Protein AF-A0A101JIZ2-F1 (afdb_monomer)

Solvent-accessible surface area (backbone atoms only — not comparable to full-atom values): 7184 Å² total; per-residue (Å²): 136,87,80,80,84,72,77,91,67,74,69,50,73,47,51,66,43,82,72,38,85,47,42,90,62,42,49,75,52,67,46,39,36,39,40,74,87,75,48,25,34,42,36,41,36,38,43,37,50,66,82,83,85,64,66,45,54,19,75,54,54,45,78,49,43,20,27,79,86,70,48,72,48,54,73,73,41,73,62,82,66,84,33,58,57,64,86,83,50,87,28,31,20,14,36,41,51,36,33,29,52,42,60,100,61,62,64,31,38,40,38,40,33,46,89,91,32,52,30,36,26,40,41,49,88,126

Nearest PDB structures (foldseek):
  3l81-assembly1_A  TM=4.074E-01  e=1.526E+00  Homo sapiens
  6g47-assembly1_B  TM=2.543E-01  e=1.373E+00  human adenovirus 52
  6g47-assembly1_C  TM=2.507E-01  e=1.886E+00  human adenovirus 52
  4xl8-assembly1_C  TM=2.765E-01  e=2.591E+00  human adenovirus 52

pLDDT: mean 76.15, std 15.3, range [35.16, 94.12]

Sequence (126 aa):
MIFYLNTGKYHMSLSIKPDTLALTGSSVSAEIIRDATDGSFAVTIFVVHKTDGSRVLGKDIKARLQDINGNELKLLDYPEGVLPETGGSLGMSAHGIFRFKGEKVLPSLLFITYQGQQARFAIDQE

Organism: Chlorobium limicola (NCBI:txid1092)

Structure (mmCIF, N/CA/C/O backbone):
data_AF-A0A101JIZ2-F1
#
_entry.id   AF-A0A101JIZ2-F1
#
loop_
_atom_site.group_PDB
_atom_site.id
_atom_site.type_symbol
_atom_site.label_atom_id
_atom_site.label_alt_id
_atom_site.label_comp_id
_atom_site.label_asym_id
_atom_site.label_entity_id
_atom_site.label_seq_id
_atom_site.pdbx_PDB_ins_code
_atom_site.Cartn_x
_atom_site.Cartn_y
_atom_site.Cartn_z
_atom_site.occupancy
_atom_site.B_iso_or_equiv
_atom_site.auth_seq_id
_atom_site.auth_comp_id
_atom_site.auth_asym_id
_atom_site.auth_atom_id
_atom_site.pdbx_PDB_model_num
ATOM 1 N N . MET A 1 1 ? -12.178 26.764 -18.158 1.00 37.50 1 MET A N 1
ATOM 2 C CA . MET A 1 1 ? -11.712 25.435 -18.604 1.00 37.50 1 MET A CA 1
ATOM 3 C C . MET A 1 1 ? -10.198 25.460 -18.516 1.00 37.50 1 MET A C 1
ATOM 5 O O . MET A 1 1 ? -9.576 26.171 -19.292 1.00 37.50 1 MET A O 1
ATOM 9 N N . ILE A 1 2 ? -9.624 24.866 -17.470 1.00 39.88 2 ILE A N 1
ATOM 10 C CA . ILE A 1 2 ? -8.180 24.950 -17.212 1.00 39.88 2 ILE A CA 1
ATOM 11 C C . ILE A 1 2 ? -7.523 23.760 -17.910 1.00 39.88 2 ILE A C 1
ATOM 13 O O . ILE A 1 2 ? -7.835 22.613 -17.603 1.00 39.88 2 ILE A O 1
ATOM 17 N N . PHE A 1 3 ? -6.657 24.052 -18.877 1.00 41.28 3 PHE A N 1
ATOM 18 C CA . PHE A 1 3 ? -5.798 23.079 -19.540 1.00 41.28 3 PHE A CA 1
ATOM 19 C C . PHE A 1 3 ? -4.551 22.888 -18.678 1.00 41.28 3 PHE A C 1
ATOM 21 O O . PHE A 1 3 ? -3.775 23.828 -18.508 1.00 41.28 3 PHE A O 1
ATOM 28 N N . TYR A 1 4 ? -4.340 21.689 -18.139 1.00 38.91 4 TYR A N 1
ATOM 29 C CA . TYR A 1 4 ? -3.043 21.338 -17.570 1.00 38.91 4 TYR A CA 1
ATOM 30 C C . TYR A 1 4 ? -2.140 20.841 -18.702 1.00 38.91 4 TYR A C 1
ATOM 32 O O . TYR A 1 4 ? -2.291 19.727 -19.200 1.00 38.91 4 TYR A O 1
ATOM 40 N N . LEU A 1 5 ? -1.214 21.707 -19.120 1.00 41.44 5 LEU A N 1
ATOM 41 C CA . LEU A 1 5 ? -0.007 21.336 -19.857 1.00 41.44 5 LEU A CA 1
ATOM 42 C C . LEU A 1 5 ? 0.800 20.379 -18.975 1.00 41.44 5 LEU A C 1
ATOM 44 O O . LEU A 1 5 ? 1.526 20.826 -18.091 1.00 41.44 5 LEU A O 1
ATOM 48 N N . ASN A 1 6 ? 0.656 19.070 -19.180 1.00 35.16 6 ASN A N 1
ATOM 49 C CA . ASN A 1 6 ? 1.507 18.099 -18.508 1.00 35.16 6 ASN A CA 1
ATOM 50 C C . ASN A 1 6 ? 2.702 17.803 -19.418 1.00 35.16 6 ASN A C 1
ATOM 52 O O . ASN A 1 6 ? 2.608 17.061 -20.396 1.00 35.16 6 ASN A O 1
ATOM 56 N N . THR A 1 7 ? 3.821 18.463 -19.131 1.00 42.16 7 THR A N 1
ATOM 57 C CA . THR A 1 7 ? 5.134 18.135 -19.689 1.00 42.16 7 THR A CA 1
ATOM 58 C C . THR A 1 7 ? 5.401 16.648 -19.467 1.00 42.16 7 THR A C 1
ATOM 60 O O . THR A 1 7 ? 5.308 16.178 -18.335 1.00 42.16 7 THR A O 1
ATOM 63 N N . GLY A 1 8 ? 5.689 15.920 -20.547 1.00 42.00 8 GLY A N 1
ATOM 64 C CA . GLY A 1 8 ? 5.705 14.460 -20.603 1.00 42.00 8 GLY A CA 1
ATOM 65 C C . GLY A 1 8 ? 6.399 13.770 -19.428 1.00 42.00 8 GLY A C 1
ATOM 66 O O . GLY A 1 8 ? 7.620 13.660 -19.381 1.00 42.00 8 GLY A O 1
ATOM 67 N N . LYS A 1 9 ? 5.585 13.229 -18.525 1.00 48.72 9 LYS A N 1
ATOM 68 C CA . LYS A 1 9 ? 5.913 12.101 -17.659 1.00 48.72 9 LYS A CA 1
ATOM 69 C C . LYS A 1 9 ? 4.774 11.113 -17.844 1.00 48.72 9 LYS A C 1
ATOM 71 O O . LYS A 1 9 ? 3.630 11.413 -17.513 1.00 48.72 9 LYS A O 1
ATOM 76 N N . TYR A 1 10 ? 5.061 9.979 -18.471 1.00 46.94 10 TYR A N 1
ATOM 77 C CA . TYR A 1 10 ? 4.083 8.909 -18.625 1.00 46.94 10 TYR A CA 1
ATOM 78 C C . TYR A 1 10 ? 3.812 8.325 -17.235 1.00 46.94 10 TYR A C 1
ATOM 80 O O . TYR A 1 10 ? 4.558 7.478 -16.755 1.00 46.94 10 TYR A O 1
ATOM 88 N N . HIS A 1 11 ? 2.788 8.834 -16.554 1.00 58.25 11 HIS A N 1
ATOM 89 C CA . HIS A 1 11 ? 2.293 8.251 -15.317 1.00 58.25 11 HIS A CA 1
ATOM 90 C C . HIS A 1 11 ? 1.428 7.053 -15.695 1.00 58.25 11 HIS A C 1
ATOM 92 O O . HIS A 1 11 ? 0.322 7.215 -16.206 1.00 58.25 11 HIS A O 1
ATOM 98 N N . MET A 1 12 ? 1.957 5.850 -15.494 1.00 64.88 12 MET A N 1
ATOM 99 C CA . MET A 1 12 ? 1.165 4.633 -15.624 1.00 64.88 12 MET A CA 1
ATOM 100 C C . MET A 1 12 ? 0.384 4.460 -14.321 1.00 64.88 12 MET A C 1
ATOM 102 O O . MET A 1 12 ? 0.985 4.211 -13.271 1.00 64.88 12 MET A O 1
ATOM 106 N N . SER A 1 13 ? -0.931 4.669 -14.389 1.00 68.94 13 SER A N 1
ATOM 107 C CA . SER A 1 13 ? -1.845 4.368 -13.287 1.00 68.94 13 SER A CA 1
ATOM 108 C C . SER A 1 13 ? -2.227 2.896 -13.367 1.00 68.94 13 SER A C 1
ATOM 110 O O . SER A 1 13 ? -2.582 2.409 -14.439 1.00 68.94 13 SER A O 1
ATOM 112 N N . LEU A 1 14 ? -2.092 2.185 -12.252 1.00 72.50 14 LEU A N 1
ATOM 113 C CA . LEU A 1 14 ?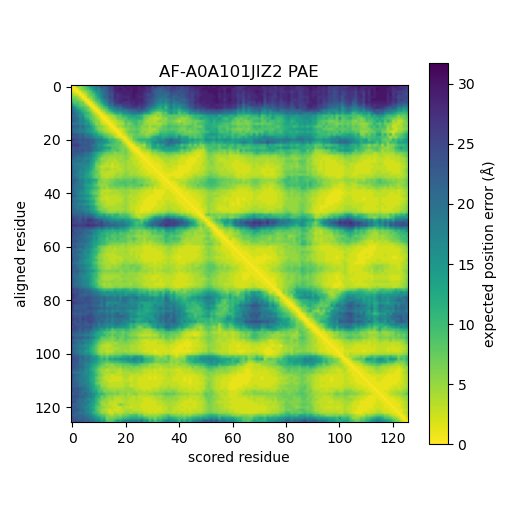 -2.480 0.786 -12.135 1.00 72.50 14 LEU A CA 1
ATOM 114 C C . LEU A 1 14 ? -3.870 0.717 -11.505 1.00 72.50 14 LEU A C 1
ATOM 116 O O . LEU A 1 14 ? -4.093 1.229 -10.404 1.00 72.50 14 LEU A O 1
ATOM 120 N N . SER A 1 15 ? -4.793 0.057 -12.200 1.00 77.06 15 SER A N 1
ATOM 121 C CA . SER A 1 15 ? -6.135 -0.188 -11.684 1.00 77.06 15 SER A CA 1
ATOM 122 C C . SER A 1 15 ? -6.061 -1.185 -10.536 1.00 77.06 15 SER A C 1
ATOM 124 O O . SER A 1 15 ? -5.461 -2.252 -10.659 1.00 77.06 15 SER A O 1
ATOM 126 N N . ILE A 1 16 ? -6.699 -0.863 -9.415 1.00 81.75 16 ILE A N 1
ATOM 127 C CA . ILE A 1 16 ? -6.808 -1.790 -8.293 1.00 81.75 16 ILE A CA 1
ATOM 128 C C . ILE A 1 16 ? -8.260 -2.144 -8.021 1.00 81.75 16 ILE A C 1
ATOM 130 O O . ILE A 1 16 ? -9.153 -1.295 -8.076 1.00 81.75 16 ILE A O 1
ATOM 134 N N . LYS A 1 17 ? -8.493 -3.412 -7.691 1.00 76.12 17 LYS A N 1
ATOM 135 C CA . LYS A 1 17 ? -9.815 -3.919 -7.337 1.00 76.12 17 LYS A CA 1
ATOM 136 C C . LYS A 1 17 ? -9.756 -4.577 -5.964 1.00 76.12 17 LYS A C 1
ATOM 138 O O . LYS A 1 17 ? -8.837 -5.354 -5.696 1.00 76.12 17 LYS A O 1
ATOM 143 N N . PRO A 1 18 ? -10.709 -4.271 -5.070 1.00 74.12 18 PRO A N 1
ATOM 144 C CA . PRO A 1 18 ? -10.791 -4.961 -3.799 1.00 74.12 18 PRO A CA 1
ATOM 145 C C . PRO A 1 18 ? -11.086 -6.438 -4.052 1.00 74.12 18 PRO A C 1
ATOM 147 O O . PRO A 1 18 ? -12.095 -6.792 -4.653 1.00 74.12 18 PRO A O 1
ATOM 150 N N . ASP A 1 19 ? -10.193 -7.285 -3.568 1.00 73.94 19 ASP A N 1
ATOM 151 C CA . ASP A 1 19 ? -10.312 -8.739 -3.627 1.00 73.94 19 ASP A CA 1
ATOM 152 C C . ASP A 1 19 ? -10.860 -9.267 -2.288 1.00 73.94 19 ASP A C 1
ATOM 154 O O . ASP A 1 19 ? -11.655 -10.200 -2.217 1.00 73.94 19 ASP A O 1
ATOM 158 N N . THR A 1 20 ? -10.524 -8.600 -1.177 1.00 67.69 20 THR A N 1
ATOM 159 C CA . THR A 1 20 ? -11.154 -8.841 0.128 1.00 67.69 20 THR A CA 1
ATOM 160 C C . THR A 1 20 ? -11.264 -7.542 0.926 1.00 67.69 20 THR A C 1
ATOM 162 O O . THR A 1 20 ? -10.256 -6.913 1.251 1.00 67.69 20 THR A O 1
ATOM 165 N N . LEU A 1 21 ? -12.495 -7.162 1.284 1.00 62.53 21 LEU A N 1
ATOM 166 C CA . LEU A 1 21 ? -12.824 -5.980 2.094 1.00 62.53 21 LEU A CA 1
ATOM 167 C C . LEU A 1 21 ? -13.056 -6.377 3.559 1.00 62.53 21 LEU A C 1
ATOM 169 O O . LEU A 1 21 ? -14.177 -6.316 4.056 1.00 62.53 21 LEU A O 1
ATOM 173 N N . ALA A 1 22 ? -12.014 -6.813 4.264 1.00 62.56 22 ALA A N 1
ATOM 174 C CA . ALA A 1 22 ? -12.110 -7.069 5.702 1.00 62.56 22 ALA A CA 1
ATOM 175 C C . ALA A 1 22 ? -11.629 -5.844 6.495 1.00 62.56 22 ALA A C 1
ATOM 177 O O . ALA A 1 22 ? -10.569 -5.879 7.108 1.00 62.56 22 ALA A O 1
ATOM 178 N N . LEU A 1 23 ? -12.396 -4.751 6.446 1.00 68.44 23 LEU A N 1
ATOM 179 C CA . LEU A 1 23 ? -12.233 -3.571 7.306 1.00 68.44 23 LEU A CA 1
ATOM 180 C C . LEU A 1 23 ? -13.622 -3.170 7.814 1.00 68.44 23 LEU A C 1
ATOM 182 O O . LEU A 1 23 ? -14.377 -2.461 7.150 1.00 68.44 23 LEU A O 1
ATOM 186 N N . THR A 1 24 ? -14.023 -3.741 8.944 1.00 71.00 24 THR A N 1
ATOM 187 C CA . THR A 1 24 ? -15.389 -3.617 9.463 1.00 71.00 24 THR A CA 1
ATOM 188 C C . THR A 1 24 ? -15.676 -2.162 9.812 1.00 71.00 24 THR A C 1
ATOM 190 O O . THR A 1 24 ? -14.958 -1.568 10.605 1.00 71.00 24 THR A O 1
ATOM 193 N N . GLY A 1 25 ? -16.734 -1.588 9.238 1.00 72.19 25 GLY A N 1
ATOM 194 C CA . GLY A 1 25 ? -17.100 -0.192 9.494 1.00 72.19 25 GLY A CA 1
ATOM 195 C C . GLY A 1 25 ? -16.301 0.834 8.688 1.00 72.19 25 GLY A C 1
ATOM 196 O O . GLY A 1 25 ? -16.620 2.016 8.766 1.00 72.19 25 GLY A O 1
ATOM 197 N N . SER A 1 26 ? -15.358 0.410 7.839 1.00 77.69 26 SER A N 1
ATOM 198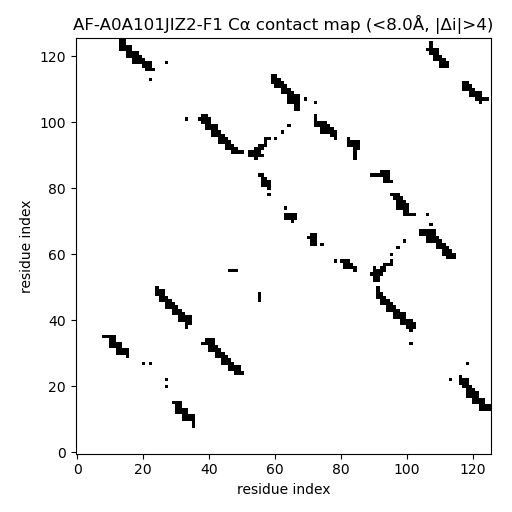 C CA . SER A 1 26 ? -14.538 1.317 7.029 1.00 77.69 26 SER A CA 1
ATOM 199 C C . SER A 1 26 ? -14.555 0.942 5.552 1.00 77.69 26 SER A C 1
ATOM 201 O O . SER A 1 26 ? -14.600 -0.220 5.162 1.00 77.69 26 SER A O 1
ATOM 203 N N . SER A 1 27 ? -14.527 1.957 4.699 1.00 81.56 27 SER A N 1
ATOM 204 C CA . SER A 1 27 ? -14.237 1.822 3.279 1.00 81.56 27 SER A CA 1
ATOM 205 C C . SER A 1 27 ? -12.767 2.122 3.057 1.00 81.56 27 SER A C 1
ATOM 207 O O . SER A 1 27 ? -12.248 3.082 3.625 1.00 81.56 27 SER A O 1
ATOM 209 N N . VAL A 1 28 ? -12.115 1.342 2.200 1.00 84.62 28 VAL A N 1
ATOM 210 C CA . VAL A 1 28 ? -10.746 1.626 1.778 1.00 84.62 28 VAL A CA 1
ATOM 211 C C . VAL A 1 28 ? -10.645 1.611 0.274 1.00 84.62 28 VAL A C 1
ATOM 213 O O . VAL A 1 28 ? -11.120 0.689 -0.387 1.00 84.62 28 VAL A O 1
ATOM 216 N N . SER A 1 29 ? -10.009 2.650 -0.239 1.00 84.88 29 SER A N 1
ATOM 217 C CA . SER A 1 29 ? -9.564 2.749 -1.615 1.00 84.88 29 SER A CA 1
ATOM 218 C C . SER A 1 29 ? -8.069 3.015 -1.630 1.00 84.88 29 SER A C 1
ATOM 220 O O . SER A 1 29 ? -7.485 3.501 -0.659 1.00 84.88 29 SER A O 1
ATOM 222 N N . ALA A 1 30 ? -7.439 2.675 -2.740 1.00 87.06 30 ALA A N 1
ATOM 223 C CA . ALA A 1 30 ? -6.071 3.062 -2.989 1.00 87.06 30 ALA A CA 1
ATOM 224 C C . ALA A 1 30 ? -5.872 3.374 -4.473 1.00 87.06 30 ALA A C 1
ATOM 226 O O . ALA A 1 30 ? -6.716 3.075 -5.316 1.00 87.06 30 ALA A O 1
ATOM 227 N N . GLU A 1 31 ? -4.755 4.008 -4.764 1.00 87.06 31 GLU A N 1
ATOM 228 C CA . GLU A 1 31 ? -4.294 4.333 -6.099 1.00 87.06 31 GLU A CA 1
ATOM 229 C C . GLU A 1 31 ? -2.809 3.996 -6.159 1.00 87.06 31 GLU A C 1
ATOM 231 O O . GLU A 1 31 ? -2.071 4.276 -5.212 1.00 87.06 31 GLU A O 1
ATOM 236 N N . ILE A 1 32 ? -2.377 3.375 -7.255 1.00 89.12 32 ILE A N 1
ATOM 237 C CA . ILE A 1 32 ? -0.977 3.024 -7.469 1.00 89.12 32 ILE A CA 1
ATOM 238 C C . ILE A 1 32 ? -0.507 3.694 -8.752 1.00 89.12 32 ILE A C 1
ATOM 240 O O . ILE A 1 32 ? -1.060 3.470 -9.827 1.00 89.12 32 ILE A O 1
ATOM 244 N N . ILE A 1 33 ? 0.552 4.489 -8.637 1.00 88.06 33 ILE A N 1
ATOM 245 C CA . ILE A 1 33 ? 1.175 5.189 -9.755 1.00 88.06 33 ILE A CA 1
ATOM 246 C C . ILE A 1 33 ? 2.626 4.743 -9.844 1.00 88.06 33 ILE A C 1
ATOM 248 O O . ILE A 1 33 ? 3.368 4.811 -8.863 1.00 88.06 33 ILE A O 1
ATOM 252 N N . ARG A 1 34 ? 3.053 4.319 -11.033 1.00 87.25 34 ARG A N 1
ATOM 253 C CA . ARG A 1 34 ? 4.471 4.077 -11.297 1.00 87.25 34 ARG A CA 1
ATOM 254 C C . ARG A 1 34 ? 5.160 5.385 -11.680 1.00 87.25 34 ARG A C 1
ATOM 256 O O . ARG A 1 34 ? 4.768 6.033 -12.651 1.00 87.25 34 ARG A O 1
ATOM 263 N N . ASP A 1 35 ? 6.196 5.763 -10.941 1.00 83.81 35 ASP A N 1
ATOM 264 C CA . ASP A 1 35 ? 7.066 6.883 -11.282 1.00 83.81 35 ASP A CA 1
ATOM 265 C C . ASP A 1 35 ? 7.970 6.480 -12.453 1.00 83.81 35 ASP A C 1
ATOM 267 O O . ASP A 1 35 ? 8.738 5.519 -12.384 1.00 83.81 35 ASP A O 1
ATOM 271 N N . ALA A 1 36 ? 7.870 7.210 -13.560 1.00 79.62 36 ALA A N 1
ATOM 272 C CA . ALA A 1 36 ? 8.669 6.954 -14.755 1.00 79.62 36 ALA A CA 1
ATOM 273 C C . ALA A 1 36 ? 10.163 7.283 -14.572 1.00 79.62 36 ALA A C 1
ATOM 275 O O . ALA A 1 36 ? 10.985 6.833 -15.367 1.00 79.62 36 ALA A O 1
ATOM 276 N N . THR A 1 37 ? 10.511 8.073 -13.555 1.00 79.94 37 THR A N 1
ATOM 277 C CA . THR A 1 37 ? 11.866 8.585 -13.316 1.00 79.94 37 THR A CA 1
ATOM 278 C C . THR A 1 37 ? 12.777 7.511 -12.734 1.00 79.94 37 THR A C 1
ATOM 280 O O . THR A 1 37 ? 13.888 7.309 -13.217 1.00 79.94 37 THR A O 1
ATOM 283 N N . ASP A 1 38 ? 12.312 6.822 -11.694 1.00 82.56 38 ASP A N 1
ATOM 284 C CA . ASP A 1 38 ? 13.086 5.824 -10.947 1.00 82.56 38 ASP A CA 1
ATOM 285 C C . ASP A 1 38 ? 12.413 4.439 -10.926 1.00 82.56 38 ASP A C 1
ATOM 287 O O . ASP A 1 38 ? 12.943 3.488 -10.350 1.00 82.56 38 ASP A O 1
ATOM 291 N N . GLY A 1 39 ? 11.253 4.308 -11.577 1.00 83.94 39 GLY A N 1
ATOM 292 C CA . GLY A 1 39 ? 10.467 3.082 -11.631 1.00 83.94 39 GLY A CA 1
ATOM 293 C C . GLY A 1 39 ? 9.711 2.765 -10.342 1.00 83.94 39 GLY A C 1
ATOM 294 O O . GLY A 1 39 ? 9.078 1.709 -10.299 1.00 83.94 39 GLY A O 1
ATOM 295 N N . SER A 1 40 ? 9.793 3.619 -9.312 1.00 89.75 40 SER A N 1
ATOM 296 C CA . SER A 1 40 ? 9.141 3.418 -8.013 1.00 89.75 40 SER A CA 1
ATOM 297 C C . SER A 1 40 ? 7.621 3.410 -8.120 1.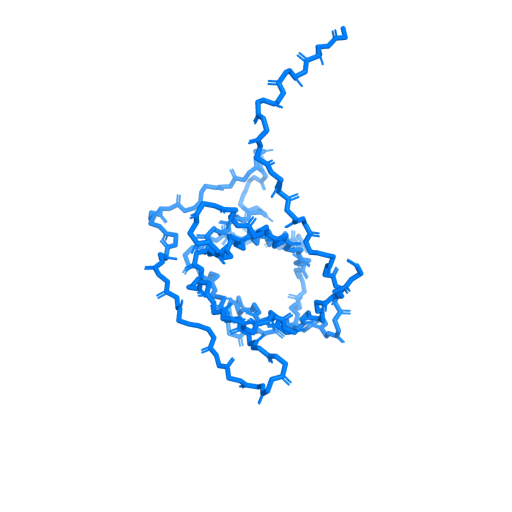00 89.75 40 SER A C 1
ATOM 299 O O . SER A 1 40 ? 7.043 3.921 -9.074 1.00 89.75 40 SER A O 1
ATOM 301 N N . PHE A 1 41 ? 6.959 2.811 -7.135 1.00 89.44 41 PHE A N 1
ATOM 302 C CA . PHE A 1 41 ? 5.504 2.813 -7.038 1.00 89.44 41 PHE A CA 1
ATOM 303 C C . PHE A 1 41 ? 5.078 3.722 -5.895 1.00 89.44 41 PHE A C 1
ATOM 305 O O . PHE A 1 41 ? 5.399 3.455 -4.738 1.00 89.44 41 PHE A O 1
ATOM 312 N N . ALA A 1 42 ? 4.350 4.785 -6.217 1.00 89.50 42 ALA A N 1
ATOM 313 C CA . ALA A 1 42 ? 3.639 5.590 -5.242 1.00 89.50 42 ALA A CA 1
ATOM 314 C C . ALA A 1 42 ? 2.259 4.969 -5.014 1.00 89.50 42 ALA A C 1
ATOM 316 O O . ALA A 1 42 ? 1.496 4.785 -5.960 1.00 89.50 42 ALA A O 1
ATOM 317 N N . VAL A 1 43 ? 1.955 4.631 -3.765 1.00 89.38 43 VAL A N 1
ATOM 318 C CA . VAL A 1 43 ? 0.675 4.063 -3.349 1.00 89.38 43 VAL A CA 1
ATOM 319 C C . VAL A 1 43 ? -0.008 5.055 -2.426 1.00 89.38 43 VAL A C 1
ATOM 321 O O . VAL A 1 43 ? 0.449 5.284 -1.304 1.00 89.38 43 VAL A O 1
ATOM 324 N N . THR A 1 44 ? -1.109 5.626 -2.894 1.00 87.25 44 THR A N 1
ATOM 325 C CA . THR A 1 44 ? -1.966 6.509 -2.106 1.00 87.25 44 THR A CA 1
ATOM 326 C C . THR A 1 44 ? -3.127 5.691 -1.575 1.00 87.25 44 THR A C 1
ATOM 328 O O . THR A 1 44 ? -3.858 5.085 -2.346 1.00 87.25 44 THR A O 1
ATOM 331 N N . ILE A 1 45 ? -3.310 5.660 -0.264 1.00 87.69 45 ILE A N 1
ATOM 332 C CA . ILE A 1 45 ? -4.386 4.927 0.406 1.00 87.69 45 ILE A CA 1
ATOM 333 C C . ILE A 1 45 ? -5.343 5.932 1.015 1.00 87.69 45 ILE A C 1
ATOM 335 O O . ILE A 1 45 ? -4.888 6.885 1.636 1.00 87.69 45 ILE A O 1
ATOM 339 N N . PHE A 1 46 ? -6.642 5.679 0.909 1.00 84.50 46 PHE A N 1
ATOM 340 C CA . PHE A 1 46 ? -7.689 6.422 1.593 1.00 84.50 46 PHE A CA 1
ATOM 341 C C . PHE A 1 46 ? -8.530 5.463 2.427 1.00 84.50 46 PHE A C 1
ATOM 343 O O . PHE A 1 46 ? -9.077 4.487 1.915 1.00 84.50 46 PHE A O 1
ATOM 350 N N . VAL A 1 47 ? -8.650 5.762 3.715 1.00 83.88 47 VAL A N 1
ATOM 351 C CA . VAL A 1 47 ? -9.542 5.066 4.643 1.00 83.88 47 VAL A CA 1
ATOM 352 C C . VAL A 1 47 ? -10.653 6.023 5.035 1.00 83.88 47 VAL A C 1
ATOM 354 O O . VAL A 1 47 ? -10.377 7.145 5.452 1.00 83.88 47 VAL A O 1
ATOM 357 N N . VAL A 1 48 ? -11.902 5.580 4.905 1.00 81.25 48 VAL A N 1
ATOM 358 C CA . VAL A 1 48 ? -13.099 6.344 5.267 1.00 81.25 48 VAL A CA 1
ATOM 359 C C . VAL A 1 48 ? -13.945 5.525 6.233 1.00 81.25 48 VAL A C 1
ATOM 361 O O . VAL A 1 48 ? -14.428 4.452 5.878 1.00 81.25 48 VAL A O 1
ATOM 364 N N . HIS A 1 49 ? -14.152 6.032 7.442 1.00 77.81 49 HIS A N 1
ATOM 365 C CA . HIS A 1 49 ? -14.954 5.384 8.476 1.00 77.81 49 HIS A CA 1
ATOM 366 C C . HIS A 1 49 ? -16.439 5.697 8.291 1.00 77.81 49 HIS A C 1
ATOM 368 O O . HIS A 1 49 ? -16.838 6.856 8.166 1.00 77.81 49 HIS A O 1
ATOM 374 N N . LYS A 1 50 ? -17.281 4.665 8.300 1.00 69.94 50 LYS A N 1
ATOM 375 C CA . LYS A 1 50 ? -18.739 4.779 8.241 1.00 69.94 50 LYS A CA 1
ATOM 376 C C . LYS A 1 50 ? -19.272 4.905 9.671 1.00 69.94 50 LYS A C 1
ATOM 378 O O . LYS A 1 50 ? -19.744 3.944 10.260 1.00 69.94 50 LYS A O 1
ATOM 383 N N . THR A 1 51 ? -19.209 6.120 10.216 1.00 61.56 51 THR A N 1
ATOM 384 C CA . THR A 1 51 ? -20.060 6.587 11.332 1.00 61.56 51 THR A CA 1
ATOM 385 C C . THR A 1 51 ? -19.990 5.818 12.667 1.00 61.56 51 THR A C 1
ATOM 387 O O . THR A 1 51 ? -20.956 5.165 13.051 1.00 61.56 51 THR A O 1
ATOM 390 N N . ASP A 1 52 ? -18.914 6.010 13.443 1.00 59.09 52 ASP A N 1
ATOM 391 C CA . ASP A 1 52 ? -18.930 5.806 14.912 1.00 59.09 52 ASP A CA 1
ATOM 392 C C . ASP A 1 52 ? -18.211 6.904 15.736 1.00 59.09 52 ASP A C 1
ATOM 394 O O . ASP A 1 52 ? -18.119 6.808 16.957 1.00 59.09 52 ASP A O 1
ATOM 398 N N . GLY A 1 53 ? -17.743 7.987 15.102 1.00 55.38 53 GLY A N 1
ATOM 399 C CA . GLY A 1 53 ? -17.108 9.120 15.791 1.00 55.38 53 GLY A CA 1
ATOM 400 C C . GLY A 1 53 ? -15.640 8.908 16.186 1.00 55.38 53 GLY A C 1
ATOM 401 O O . GLY A 1 53 ? -15.027 9.830 16.730 1.00 55.38 53 GLY A O 1
ATOM 402 N N . SER A 1 54 ? -15.047 7.747 15.891 1.00 65.44 54 SER A N 1
ATOM 403 C CA . SER A 1 54 ? -13.620 7.506 16.121 1.00 65.44 54 SER A CA 1
ATOM 404 C C . SER A 1 54 ? -12.775 8.213 15.063 1.00 65.44 54 SER A C 1
ATOM 406 O O . SER A 1 54 ? -13.008 8.070 13.863 1.00 65.44 54 SER A O 1
ATOM 408 N N . ARG A 1 55 ? -11.768 8.979 15.499 1.00 71.88 55 ARG A N 1
ATOM 409 C CA . ARG A 1 55 ? -10.823 9.620 14.577 1.00 71.88 55 ARG A CA 1
ATOM 410 C C . ARG A 1 55 ? -9.947 8.566 13.903 1.00 71.88 55 ARG A C 1
ATOM 412 O O . ARG A 1 55 ? -9.241 7.817 14.574 1.00 71.88 55 ARG A O 1
ATOM 419 N N . VAL A 1 56 ? -9.941 8.569 12.579 1.00 73.12 56 VAL A N 1
ATOM 420 C CA . VAL A 1 56 ? -9.011 7.831 11.733 1.00 73.12 56 VAL A CA 1
ATOM 421 C C . VAL A 1 56 ? -7.717 8.631 11.663 1.00 73.12 56 VAL A C 1
ATOM 423 O O . VAL A 1 56 ? -7.699 9.761 11.181 1.00 73.12 56 VAL A O 1
ATOM 426 N N . LEU A 1 57 ? -6.618 8.053 12.143 1.00 74.06 57 LEU A N 1
ATOM 427 C CA . LEU A 1 57 ? -5.290 8.637 11.990 1.00 74.06 57 LEU A CA 1
ATOM 428 C C . LEU A 1 57 ? -4.541 7.862 10.916 1.00 74.06 57 LEU A C 1
ATOM 430 O O . LEU A 1 57 ? -4.463 6.635 10.965 1.00 74.06 57 LEU A O 1
ATOM 434 N N . GLY A 1 58 ? -3.936 8.563 9.960 1.00 70.38 58 GLY A N 1
ATOM 435 C CA . GLY A 1 58 ? -3.239 7.862 8.884 1.00 70.38 58 GLY A CA 1
ATOM 436 C C . GLY A 1 58 ? -1.971 7.131 9.346 1.00 70.38 58 GLY A C 1
ATOM 437 O O . GLY A 1 58 ? -1.551 6.187 8.688 1.00 70.38 58 GLY A O 1
ATOM 438 N N . LYS A 1 59 ? -1.414 7.468 10.521 1.00 75.88 59 LYS A N 1
ATOM 439 C CA . LYS A 1 59 ? -0.305 6.713 11.142 1.00 75.88 59 LYS A CA 1
ATOM 440 C C . LYS A 1 59 ? -0.655 5.246 11.442 1.00 75.88 59 LYS A C 1
ATOM 442 O O . LYS A 1 59 ? 0.242 4.428 11.621 1.00 75.88 59 LYS A O 1
ATOM 447 N N . ASP A 1 60 ? -1.947 4.929 11.532 1.00 79.56 60 ASP A N 1
ATOM 448 C CA . ASP A 1 60 ? -2.436 3.576 11.805 1.00 79.56 60 ASP A CA 1
ATOM 449 C C . ASP A 1 60 ? -2.596 2.750 10.515 1.00 79.56 60 ASP A C 1
ATOM 451 O O . ASP A 1 60 ? -2.902 1.557 10.576 1.00 79.56 60 ASP A O 1
ATOM 455 N N . ILE A 1 61 ? -2.384 3.373 9.350 1.00 86.00 61 ILE A N 1
ATOM 456 C CA . ILE A 1 61 ? -2.390 2.721 8.042 1.00 86.00 61 ILE A CA 1
ATOM 457 C C . ILE A 1 61 ? -1.009 2.110 7.800 1.00 86.00 61 ILE 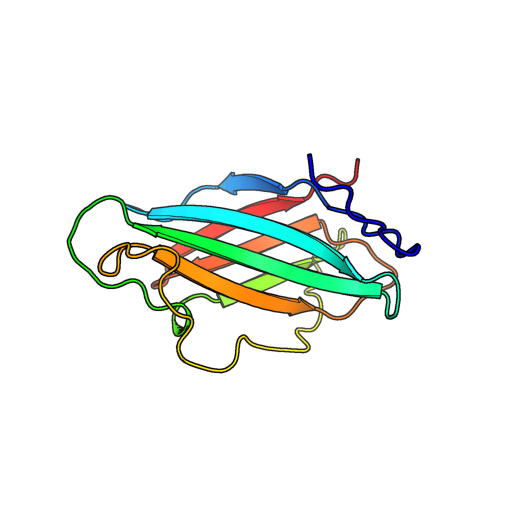A C 1
ATOM 459 O O . ILE A 1 61 ? 0.018 2.779 7.900 1.00 86.00 61 ILE A O 1
ATOM 463 N N . LYS A 1 62 ? -0.982 0.834 7.422 1.00 89.00 62 LYS A N 1
ATOM 464 C CA . LYS A 1 62 ? 0.211 0.158 6.904 1.00 89.00 62 LYS A CA 1
ATOM 465 C C . LYS A 1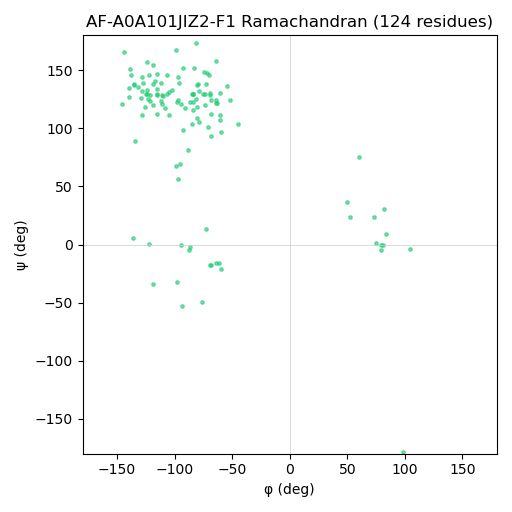 62 ? -0.083 -0.390 5.518 1.00 89.00 62 LYS A C 1
ATOM 467 O O . LYS A 1 62 ? -1.193 -0.852 5.260 1.00 89.00 62 LYS A O 1
ATOM 472 N N . ALA A 1 63 ? 0.924 -0.382 4.656 1.00 91.56 63 ALA A N 1
ATOM 473 C CA . ALA A 1 63 ? 0.824 -0.87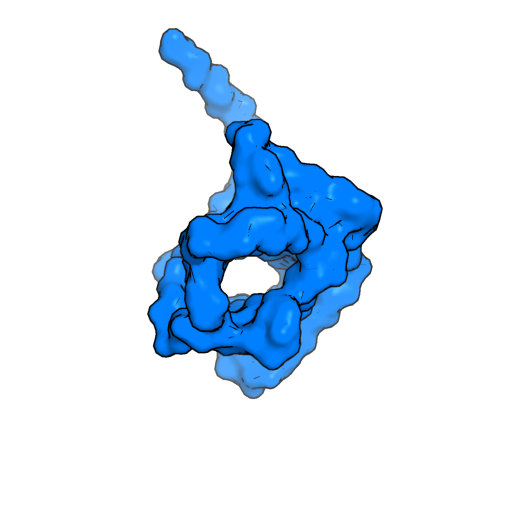9 3.294 1.00 91.56 63 ALA A CA 1
ATOM 474 C C . ALA A 1 63 ? 1.938 -1.885 3.008 1.00 91.56 63 ALA A C 1
ATOM 476 O O . ALA A 1 63 ? 3.088 -1.669 3.394 1.00 91.56 63 ALA A O 1
ATOM 477 N N . ARG A 1 64 ? 1.603 -2.965 2.301 1.00 93.81 64 ARG A N 1
ATOM 478 C CA . ARG A 1 64 ? 2.570 -3.900 1.716 1.00 93.81 64 ARG A CA 1
ATOM 479 C C . ARG A 1 64 ? 2.202 -4.149 0.266 1.00 93.81 64 ARG A C 1
ATOM 481 O O . ARG A 1 64 ? 1.034 -4.373 -0.039 1.00 93.81 64 ARG A O 1
ATOM 488 N N . LEU A 1 65 ? 3.198 -4.126 -0.603 1.00 92.94 65 LEU A N 1
ATOM 489 C CA . LEU A 1 65 ? 3.036 -4.341 -2.033 1.00 92.94 65 LEU A CA 1
ATOM 490 C C . LEU A 1 65 ? 3.784 -5.621 -2.404 1.00 92.94 65 LEU A C 1
ATOM 492 O O . LEU A 1 65 ? 4.938 -5.769 -2.011 1.00 92.94 65 LEU A O 1
ATOM 496 N N . GLN A 1 66 ? 3.140 -6.541 -3.117 1.00 94.12 66 GLN A N 1
ATOM 497 C CA . GLN A 1 66 ? 3.750 -7.790 -3.580 1.00 94.12 66 GLN A CA 1
ATOM 498 C C . GLN A 1 66 ? 3.829 -7.836 -5.102 1.00 94.12 66 GLN A C 1
ATOM 500 O O . GLN A 1 66 ? 2.957 -7.305 -5.788 1.00 94.12 66 GLN A O 1
ATOM 505 N N . ASP A 1 67 ? 4.872 -8.480 -5.619 1.00 91.50 67 ASP A N 1
ATOM 506 C CA . ASP A 1 67 ? 5.058 -8.755 -7.040 1.00 91.50 67 ASP A CA 1
ATOM 507 C C . ASP A 1 67 ? 4.261 -9.994 -7.492 1.00 91.50 67 ASP A C 1
ATOM 509 O O . ASP A 1 67 ? 3.647 -10.703 -6.691 1.00 91.50 67 ASP A O 1
ATOM 513 N N . ILE A 1 68 ? 4.239 -10.272 -8.796 1.00 88.81 68 ILE A N 1
ATOM 514 C CA . ILE A 1 68 ? 3.565 -11.463 -9.357 1.00 88.81 68 ILE A CA 1
ATOM 515 C C . ILE A 1 68 ? 4.131 -12.806 -8.863 1.00 88.81 68 ILE A C 1
ATOM 517 O O . ILE A 1 68 ? 3.474 -13.831 -9.013 1.00 88.81 68 ILE A O 1
ATOM 521 N N . ASN A 1 69 ? 5.324 -12.816 -8.267 1.00 89.94 69 ASN A N 1
ATOM 522 C CA . ASN A 1 69 ? 5.951 -14.009 -7.703 1.00 89.94 69 ASN A CA 1
ATOM 523 C C . ASN A 1 69 ? 5.665 -14.155 -6.196 1.00 89.94 69 ASN A C 1
ATOM 525 O O . ASN A 1 69 ? 6.133 -15.110 -5.578 1.00 89.94 69 ASN A O 1
ATOM 529 N N . GLY A 1 70 ? 4.921 -13.218 -5.596 1.00 89.25 70 GLY A N 1
ATOM 530 C CA . GLY A 1 70 ? 4.613 -13.186 -4.167 1.00 89.25 70 GLY A CA 1
ATOM 531 C C . GLY A 1 70 ? 5.701 -12.552 -3.294 1.00 89.25 70 GLY A C 1
ATOM 532 O O . GLY A 1 70 ? 5.597 -12.610 -2.069 1.00 89.25 70 GLY A O 1
ATOM 533 N N . ASN A 1 71 ? 6.730 -11.933 -3.879 1.00 92.38 71 ASN A N 1
ATOM 534 C CA . ASN A 1 71 ? 7.759 -11.228 -3.117 1.00 92.38 71 ASN A CA 1
ATOM 535 C C . ASN A 1 71 ? 7.273 -9.834 -2.721 1.00 92.38 71 ASN A C 1
ATOM 537 O O . ASN A 1 71 ? 6.712 -9.109 -3.540 1.00 92.38 71 ASN A O 1
ATOM 541 N N . GLU A 1 72 ? 7.541 -9.421 -1.483 1.00 93.12 72 GLU A N 1
ATOM 542 C CA . GLU A 1 72 ? 7.248 -8.057 -1.042 1.00 93.12 72 GLU A CA 1
ATOM 543 C C . GLU A 1 72 ? 8.241 -7.051 -1.642 1.00 93.12 72 GLU A C 1
ATOM 545 O O . GLU A 1 72 ? 9.461 -7.215 -1.554 1.00 93.12 72 GLU A O 1
ATOM 550 N N . LEU A 1 73 ? 7.714 -5.977 -2.230 1.00 92.12 73 LEU A N 1
ATOM 551 C CA . LEU A 1 73 ? 8.509 -4.857 -2.712 1.00 92.12 73 LEU A CA 1
ATOM 552 C C . LEU A 1 73 ? 9.025 -4.061 -1.513 1.00 92.12 73 LEU A C 1
ATOM 554 O O . LEU A 1 73 ? 8.302 -3.777 -0.555 1.00 92.12 73 LEU A O 1
ATOM 558 N N . LYS A 1 74 ? 10.292 -3.649 -1.589 1.00 91.81 74 LYS A N 1
ATOM 559 C CA . LYS A 1 74 ? 10.925 -2.859 -0.533 1.00 91.81 74 LYS A CA 1
ATOM 560 C C . LYS A 1 74 ? 10.237 -1.502 -0.404 1.00 91.81 74 LYS A C 1
ATOM 562 O O . LYS A 1 74 ? 10.246 -0.719 -1.349 1.00 91.81 74 LYS A O 1
ATOM 567 N N . LEU A 1 75 ? 9.718 -1.190 0.777 1.00 91.44 75 LEU A N 1
ATOM 568 C CA . LEU A 1 75 ? 9.250 0.153 1.097 1.00 91.44 75 LEU A CA 1
ATOM 569 C C . LEU A 1 75 ? 10.451 1.112 1.198 1.00 91.44 75 LEU A C 1
ATOM 571 O O . LEU A 1 75 ? 11.439 0.811 1.870 1.00 91.44 75 LEU A O 1
ATOM 575 N N . LEU A 1 76 ? 10.375 2.228 0.478 1.00 88.25 76 LEU A N 1
ATOM 576 C CA . LEU A 1 76 ? 11.370 3.298 0.458 1.00 88.25 76 LEU A CA 1
ATOM 577 C C . LEU A 1 76 ? 11.001 4.385 1.461 1.00 88.25 76 LEU A C 1
ATOM 579 O O . LEU A 1 76 ? 11.804 4.683 2.339 1.00 88.25 76 LEU A O 1
ATOM 583 N N . ASP A 1 77 ? 9.772 4.894 1.361 1.00 81.75 77 ASP A N 1
ATOM 584 C CA . ASP A 1 77 ? 9.290 5.997 2.186 1.00 81.75 77 ASP A CA 1
ATOM 585 C C . ASP A 1 77 ? 8.010 5.585 2.914 1.00 81.75 77 ASP A C 1
ATOM 587 O O . ASP A 1 77 ? 7.051 5.098 2.301 1.00 81.75 77 ASP A O 1
ATOM 591 N N . TYR A 1 78 ? 8.001 5.802 4.229 1.00 73.06 78 TYR A N 1
ATOM 592 C CA . TYR A 1 78 ? 6.777 5.811 5.020 1.00 73.06 78 TYR A CA 1
ATOM 593 C C . TYR A 1 78 ? 6.132 7.193 4.919 1.00 73.06 78 TYR A C 1
ATOM 595 O O . TYR A 1 78 ? 6.848 8.186 4.775 1.00 73.06 78 TYR A O 1
ATOM 603 N N . PRO A 1 79 ? 4.803 7.295 5.057 1.00 67.25 79 PRO A N 1
ATOM 604 C CA . PRO A 1 79 ? 4.188 8.593 5.255 1.00 67.25 79 PRO A CA 1
ATOM 605 C C . PRO A 1 79 ? 4.733 9.220 6.546 1.00 67.25 79 PRO A C 1
ATOM 607 O O . PRO A 1 79 ? 4.465 8.732 7.646 1.00 67.25 79 PRO A O 1
ATOM 610 N N . GLU A 1 80 ? 5.522 10.286 6.421 1.00 52.53 80 GLU A N 1
ATOM 611 C CA . GLU A 1 80 ? 5.992 11.052 7.572 1.00 52.53 80 GLU A CA 1
ATOM 612 C C . GLU A 1 80 ? 4.883 11.985 8.081 1.00 52.53 80 GLU A C 1
ATOM 614 O O . GLU A 1 80 ? 4.270 12.735 7.322 1.00 52.53 80 GLU A O 1
ATOM 619 N N . GLY A 1 81 ? 4.655 11.968 9.397 1.00 55.72 81 GLY A N 1
ATOM 620 C CA . GLY A 1 81 ? 3.818 12.946 10.092 1.00 55.72 81 GLY A CA 1
ATOM 621 C C . GLY A 1 81 ? 2.377 12.515 10.379 1.00 55.72 81 GLY A C 1
ATOM 622 O O . GLY A 1 81 ? 1.944 11.390 10.127 1.00 55.72 81 GLY A O 1
ATOM 623 N N . VAL A 1 82 ? 1.623 13.436 10.988 1.00 53.56 82 VAL A N 1
ATOM 624 C CA . VAL A 1 82 ? 0.178 13.277 11.174 1.00 53.56 82 VAL A CA 1
ATOM 625 C C . VAL A 1 82 ? -0.455 13.421 9.804 1.00 53.56 82 VAL A C 1
ATOM 627 O O . VAL A 1 82 ? -0.598 14.531 9.307 1.00 53.56 82 VAL A O 1
ATOM 630 N N . LEU A 1 83 ? -0.799 12.294 9.199 1.00 63.09 83 LEU A N 1
ATOM 631 C CA . LEU A 1 83 ? -1.547 12.248 7.956 1.00 63.09 83 LEU A CA 1
ATOM 632 C C . LEU A 1 83 ? -2.909 12.927 8.169 1.00 63.09 83 LEU A C 1
ATOM 634 O O . LEU A 1 83 ? -3.738 12.389 8.915 1.00 63.09 83 LEU A O 1
ATOM 638 N N . PRO A 1 84 ? -3.106 14.138 7.617 1.00 56.56 84 PRO A N 1
ATOM 639 C CA . PRO A 1 84 ? -4.245 14.964 7.956 1.00 56.56 84 PRO A CA 1
ATOM 640 C C . PRO A 1 84 ? -5.518 14.378 7.355 1.00 56.56 84 PRO A C 1
ATOM 642 O O . PRO A 1 84 ? -5.520 13.785 6.275 1.00 56.56 84 PRO A O 1
ATOM 645 N N . GLU A 1 85 ? -6.622 14.578 8.065 1.00 61.38 85 GLU A N 1
ATOM 646 C CA . GLU A 1 85 ? -7.951 14.326 7.528 1.00 61.38 85 GLU A CA 1
ATOM 647 C C . GLU A 1 85 ? -8.136 15.095 6.221 1.00 61.38 85 GLU A C 1
ATOM 649 O O . GLU A 1 85 ? -7.789 16.276 6.118 1.00 61.38 85 GLU A O 1
ATOM 654 N N . THR A 1 86 ? -8.716 14.445 5.218 1.00 56.00 86 THR A N 1
ATOM 655 C CA . THR A 1 86 ? -8.942 15.097 3.927 1.00 56.00 86 THR A CA 1
ATOM 656 C C . THR A 1 86 ? -10.355 15.673 3.922 1.00 56.00 86 THR A C 1
ATOM 658 O O . THR A 1 86 ? -11.326 14.940 4.078 1.00 56.00 86 THR A O 1
ATOM 661 N N . GLY A 1 87 ? -10.496 16.990 3.743 1.00 53.50 87 GLY A N 1
ATOM 662 C CA . GLY A 1 87 ? -11.792 17.598 3.404 1.00 53.50 87 GLY A CA 1
ATOM 663 C C . GLY A 1 87 ? -12.771 17.862 4.558 1.00 53.50 87 GLY A C 1
ATOM 664 O O . GLY A 1 87 ? -13.976 17.838 4.331 1.00 53.50 87 GLY A O 1
ATOM 665 N N . GLY A 1 88 ? -12.298 18.138 5.780 1.00 55.38 88 GLY A N 1
ATOM 666 C CA . GLY A 1 88 ? -13.181 18.576 6.879 1.00 55.38 88 GLY A CA 1
ATOM 667 C C . GLY A 1 88 ? -14.061 17.467 7.466 1.00 55.38 88 GLY A C 1
ATOM 668 O O . GLY A 1 88 ? -15.106 17.740 8.051 1.00 55.38 88 GLY A O 1
ATOM 669 N N . SER A 1 89 ? -13.635 16.212 7.322 1.00 57.75 89 SER A N 1
ATOM 670 C CA . SER A 1 89 ? -14.384 15.003 7.679 1.00 57.75 89 SER A CA 1
ATOM 671 C C . SER A 1 89 ? -14.532 14.712 9.186 1.00 57.75 89 SER A C 1
ATOM 673 O O . SER A 1 89 ? -14.932 13.605 9.527 1.00 57.75 89 SER A O 1
ATOM 675 N N . LEU A 1 90 ? -14.230 15.651 10.092 1.00 62.44 90 LEU A N 1
ATOM 676 C CA . LEU A 1 90 ? -14.343 15.501 11.561 1.00 62.44 90 LEU A CA 1
ATOM 677 C C . LEU A 1 90 ? -13.643 14.258 12.161 1.00 62.44 90 LEU A C 1
ATOM 679 O O . LEU A 1 90 ? 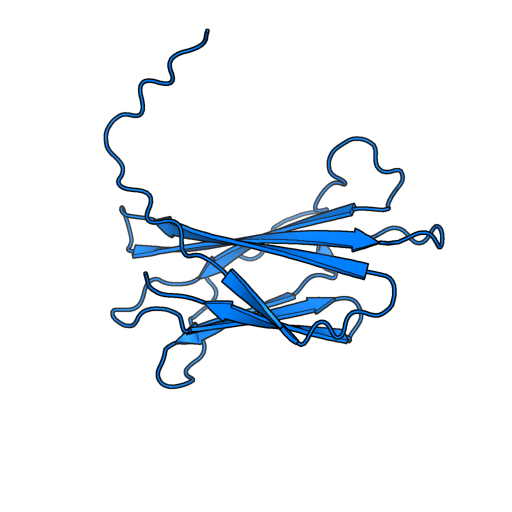-14.026 13.785 13.230 1.00 62.44 90 LEU A O 1
ATOM 683 N N . GLY A 1 91 ? -12.642 13.702 11.490 1.00 64.06 91 GLY A N 1
ATOM 684 C CA . GLY A 1 91 ? -11.961 12.469 11.895 1.00 64.06 91 GLY A CA 1
ATOM 685 C C . GLY A 1 91 ? -12.329 11.250 11.087 1.00 64.06 91 GLY A C 1
ATOM 686 O O . GLY A 1 91 ? -11.752 10.201 11.315 1.00 64.06 91 GLY A O 1
ATOM 687 N N . MET A 1 92 ? -13.262 11.341 10.145 1.00 72.75 92 MET A N 1
ATOM 688 C CA . MET A 1 92 ? -13.794 10.155 9.471 1.00 72.75 92 MET A CA 1
ATOM 689 C C . MET A 1 92 ? -12.974 9.706 8.261 1.00 72.75 92 MET A C 1
ATOM 691 O O . MET A 1 92 ? -13.320 8.700 7.649 1.00 72.75 92 MET A O 1
ATOM 695 N N . SER A 1 93 ? -11.910 10.421 7.889 1.00 76.56 93 SER A N 1
ATOM 696 C CA . SER A 1 93 ? -11.028 10.000 6.802 1.00 76.56 93 SER A CA 1
ATOM 697 C C . SER A 1 93 ? -9.561 10.214 7.135 1.00 76.56 93 SER A C 1
ATOM 699 O O . SER A 1 93 ? -9.201 11.194 7.782 1.00 76.56 93 SER A O 1
ATOM 701 N N . ALA A 1 94 ? -8.712 9.320 6.641 1.00 78.50 94 ALA A N 1
ATOM 702 C CA . ALA A 1 94 ? -7.273 9.519 6.600 1.00 78.50 94 ALA A CA 1
ATOM 703 C C . ALA A 1 94 ? -6.723 9.019 5.271 1.00 78.50 94 ALA A C 1
ATOM 705 O O . ALA A 1 94 ? -7.264 8.082 4.678 1.00 78.50 94 ALA A O 1
ATOM 706 N N . HIS A 1 95 ? -5.629 9.625 4.827 1.00 81.06 95 HIS A N 1
ATOM 707 C CA . HIS A 1 95 ? -4.876 9.133 3.684 1.00 81.06 95 HIS A CA 1
ATOM 708 C C . HIS A 1 95 ? -3.457 8.768 4.096 1.00 81.06 95 HIS A C 1
ATOM 710 O O . HIS A 1 95 ? -2.958 9.316 5.064 1.00 81.06 95 HIS A O 1
ATOM 716 N N . GLY A 1 96 ? -2.799 7.866 3.375 1.00 83.25 96 GLY A N 1
ATOM 717 C CA . GLY A 1 96 ? -1.381 7.565 3.560 1.00 83.25 96 GLY A CA 1
ATOM 718 C C . GLY A 1 96 ? -0.699 7.380 2.217 1.00 83.25 96 GLY A C 1
ATOM 719 O O . GLY A 1 96 ? -1.250 6.716 1.343 1.00 83.25 96 GLY A O 1
ATOM 720 N N . ILE A 1 97 ? 0.477 7.981 2.049 1.00 85.81 97 ILE A N 1
ATOM 721 C CA . ILE A 1 97 ? 1.267 7.881 0.820 1.00 85.81 97 ILE A CA 1
ATOM 722 C C . ILE A 1 97 ? 2.513 7.061 1.127 1.00 85.81 97 ILE A C 1
ATOM 724 O O . ILE A 1 97 ? 3.302 7.420 1.997 1.00 85.81 97 ILE A O 1
ATOM 728 N N . PHE A 1 98 ? 2.674 5.957 0.409 1.00 89.88 98 PHE A N 1
ATOM 729 C CA . PHE A 1 98 ? 3.781 5.020 0.557 1.00 89.88 98 PHE A CA 1
ATOM 730 C C . PHE A 1 98 ? 4.554 4.965 -0.752 1.00 89.88 98 PHE A C 1
ATOM 732 O O . PHE A 1 98 ? 3.946 4.908 -1.821 1.00 89.88 98 PHE A O 1
ATOM 739 N N . ARG A 1 99 ? 5.887 4.945 -0.691 1.00 90.56 99 ARG A N 1
ATOM 740 C CA . ARG A 1 99 ? 6.709 4.722 -1.888 1.00 90.56 99 ARG A CA 1
ATOM 741 C C . ARG A 1 99 ? 7.415 3.390 -1.792 1.00 90.56 99 ARG A C 1
ATOM 743 O O . ARG A 1 99 ? 8.164 3.158 -0.852 1.00 90.56 99 ARG A O 1
ATOM 750 N N . PHE A 1 100 ? 7.204 2.529 -2.775 1.00 91.94 100 PHE A N 1
ATOM 751 C CA . PHE A 1 100 ? 7.858 1.232 -2.892 1.00 91.94 100 PHE A CA 1
ATOM 752 C C . PHE A 1 100 ? 8.897 1.266 -4.000 1.00 91.94 100 PHE A C 1
ATOM 754 O O . PHE A 1 100 ? 8.729 1.927 -5.027 1.00 91.94 100 PHE A O 1
ATOM 761 N N . LYS A 1 101 ? 9.984 0.530 -3.796 1.00 91.00 101 LYS A N 1
ATOM 762 C CA . LYS A 1 101 ? 11.062 0.408 -4.761 1.00 91.00 101 LYS A CA 1
ATOM 763 C C . LYS A 1 101 ? 10.528 -0.201 -6.048 1.00 91.00 101 LYS A C 1
ATOM 765 O O . LYS A 1 101 ? 9.872 -1.239 -6.029 1.00 91.00 101 LYS A O 1
ATOM 770 N N . GLY A 1 102 ? 10.859 0.448 -7.156 1.00 81.12 102 GLY A N 1
ATOM 771 C CA . GLY A 1 102 ? 10.623 -0.081 -8.485 1.00 81.12 102 GLY A CA 1
ATOM 772 C C . GLY A 1 102 ? 11.518 -1.275 -8.736 1.00 81.12 102 GLY A C 1
ATOM 773 O O . GLY A 1 102 ? 12.734 -1.120 -8.830 1.00 81.12 102 GLY A O 1
ATOM 774 N N . GLU A 1 103 ? 10.932 -2.459 -8.840 1.00 76.81 103 GLU A N 1
ATOM 775 C CA . GLU A 1 103 ? 11.631 -3.646 -9.320 1.00 76.81 103 GLU A CA 1
ATOM 776 C C . GLU A 1 103 ? 11.313 -3.878 -10.804 1.00 76.81 103 GLU A C 1
ATOM 778 O O . GLU A 1 103 ? 10.401 -3.276 -11.378 1.00 76.81 103 GLU A O 1
ATOM 783 N N . LYS A 1 104 ? 12.079 -4.764 -11.452 1.00 78.12 104 LYS A N 1
ATOM 784 C CA . LYS A 1 104 ? 11.796 -5.190 -12.839 1.00 78.12 104 LYS A CA 1
ATOM 785 C C . LYS A 1 104 ? 10.463 -5.934 -12.968 1.00 78.12 104 LYS A C 1
ATOM 787 O O . LYS A 1 104 ? 9.978 -6.119 -14.079 1.00 78.12 104 LYS A O 1
ATOM 792 N N . VAL A 1 105 ? 9.911 -6.382 -11.846 1.00 80.62 105 VAL A N 1
ATOM 793 C CA . VAL A 1 105 ? 8.676 -7.149 -11.759 1.00 80.62 105 VAL A CA 1
ATOM 794 C C . VAL A 1 105 ? 7.549 -6.219 -11.315 1.00 80.62 105 VAL A C 1
ATOM 796 O O . VAL A 1 105 ? 7.716 -5.438 -10.377 1.00 80.62 105 VAL A O 1
ATOM 799 N N . LEU A 1 106 ? 6.412 -6.288 -12.007 1.00 84.44 106 LEU A N 1
ATOM 800 C CA . LEU A 1 106 ? 5.240 -5.478 -11.696 1.00 84.44 106 LEU A CA 1
ATOM 801 C C . LEU A 1 106 ? 4.516 -5.995 -10.439 1.00 84.44 106 LEU A C 1
ATOM 803 O O . LEU A 1 106 ? 4.509 -7.205 -10.179 1.00 84.44 106 LEU A O 1
ATOM 807 N N . PRO A 1 107 ? 3.889 -5.094 -9.665 1.00 90.31 107 PRO A N 1
ATOM 808 C CA . PRO A 1 107 ? 3.116 -5.466 -8.494 1.00 90.31 107 PRO A CA 1
ATOM 809 C C . PRO A 1 107 ? 1.819 -6.180 -8.897 1.00 90.31 107 PRO A C 1
ATOM 811 O O . PRO A 1 107 ? 1.218 -5.871 -9.925 1.00 90.31 107 PRO A O 1
ATOM 814 N N . SER A 1 108 ? 1.395 -7.139 -8.081 1.00 91.69 108 SER A N 1
ATOM 815 C CA . SER A 1 108 ? 0.207 -7.975 -8.289 1.00 91.69 108 SER A CA 1
ATOM 816 C C . SER A 1 108 ? -0.828 -7.809 -7.176 1.00 91.69 108 SER A C 1
ATOM 818 O O . SER A 1 108 ? -2.031 -7.858 -7.431 1.00 91.69 108 SER A O 1
ATOM 820 N N . LEU A 1 109 ? -0.372 -7.586 -5.940 1.00 93.25 109 LEU A N 1
ATOM 821 C CA . LEU A 1 109 ? -1.224 -7.494 -4.761 1.00 93.25 109 LEU A CA 1
ATOM 822 C C . LEU A 1 109 ? -0.816 -6.315 -3.885 1.00 93.25 109 LEU A C 1
ATOM 824 O O . LEU A 1 109 ? 0.365 -6.098 -3.608 1.00 93.25 109 LEU A O 1
ATOM 828 N N . LEU A 1 110 ? -1.819 -5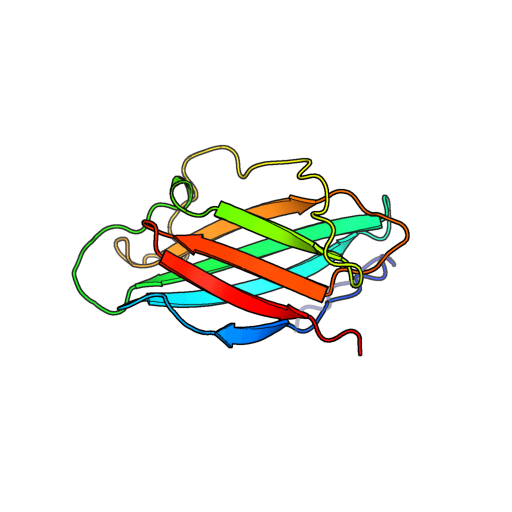.601 -3.384 1.00 93.06 110 LEU A N 1
ATOM 829 C CA . LEU A 1 110 ? -1.675 -4.589 -2.347 1.00 93.06 110 LEU A CA 1
ATOM 830 C C . LEU A 1 110 ? -2.417 -5.050 -1.090 1.00 93.06 110 LEU A C 1
ATOM 832 O O . LEU A 1 110 ? -3.601 -5.391 -1.127 1.00 93.06 110 LEU A O 1
ATOM 836 N N . PHE A 1 111 ? -1.720 -5.021 0.040 1.00 93.06 111 PHE A N 1
ATOM 837 C CA . PHE A 1 111 ? -2.280 -5.280 1.358 1.00 93.06 111 PHE A CA 1
ATOM 838 C C . PHE A 1 111 ? -2.299 -3.989 2.153 1.00 93.06 111 PHE A C 1
ATOM 840 O O . PHE A 1 111 ? -1.271 -3.327 2.303 1.00 93.06 111 PHE A O 1
ATOM 847 N N . ILE A 1 112 ? -3.465 -3.663 2.696 1.00 90.88 112 ILE A N 1
ATOM 848 C CA . ILE A 1 112 ? -3.666 -2.477 3.520 1.00 90.88 112 ILE A CA 1
ATOM 849 C C . ILE A 1 112 ? -4.105 -2.945 4.892 1.00 90.88 112 ILE A C 1
ATOM 851 O O . ILE A 1 112 ? -5.130 -3.611 5.016 1.00 90.88 112 ILE A O 1
ATOM 855 N N . THR A 1 113 ? -3.335 -2.605 5.919 1.00 89.19 113 THR A N 1
ATOM 856 C CA . THR A 1 113 ? -3.683 -2.894 7.308 1.00 89.19 113 THR A CA 1
ATOM 857 C C . THR A 1 113 ? -4.098 -1.610 8.003 1.00 89.19 113 THR A C 1
ATOM 859 O O . THR A 1 113 ? -3.365 -0.625 7.971 1.00 89.19 113 THR A O 1
ATOM 862 N N . TYR A 1 114 ? -5.251 -1.637 8.659 1.00 85.12 114 TYR A N 1
ATOM 863 C CA . TYR A 1 114 ? -5.774 -0.539 9.459 1.00 85.12 114 TYR A CA 1
ATOM 864 C C . TYR A 1 114 ? -6.406 -1.111 10.731 1.00 85.12 114 TYR A C 1
ATOM 866 O O . TYR A 1 114 ? -7.194 -2.049 10.657 1.00 85.12 114 TYR A O 1
ATOM 874 N N . GLN A 1 115 ? -6.004 -0.607 11.905 1.00 81.00 115 GLN A N 1
ATOM 875 C CA . GLN A 1 115 ? -6.479 -1.083 13.220 1.00 81.00 115 GLN A CA 1
ATOM 876 C C . GLN A 1 115 ? -6.418 -2.617 13.413 1.00 81.00 115 GLN A C 1
ATOM 878 O O . GLN A 1 115 ? -7.282 -3.228 14.035 1.00 81.00 115 GLN A O 1
ATOM 883 N N . GLY A 1 116 ? -5.385 -3.265 12.862 1.00 83.25 116 GLY A N 1
ATOM 884 C CA . GLY A 1 116 ? -5.197 -4.721 12.950 1.00 83.25 116 GLY A CA 1
ATOM 885 C C . GLY A 1 116 ? -6.052 -5.541 11.977 1.00 83.25 116 GLY A C 1
ATOM 886 O O . GLY A 1 116 ? -5.861 -6.749 11.872 1.00 83.25 116 GLY A O 1
ATOM 887 N N . GLN A 1 117 ? -6.940 -4.897 11.225 1.00 86.88 117 GLN A N 1
ATOM 888 C CA . GLN A 1 117 ? -7.694 -5.508 10.140 1.00 86.88 117 GLN A CA 1
ATOM 889 C C . GLN A 1 117 ? -6.960 -5.311 8.807 1.00 86.88 117 GLN A C 1
ATOM 891 O O . GLN A 1 117 ? -6.216 -4.343 8.649 1.00 86.88 117 GLN A O 1
ATOM 896 N N . GLN A 1 118 ? -7.138 -6.224 7.849 1.00 89.62 118 GLN A N 1
ATOM 897 C CA . GLN A 1 118 ? -6.412 -6.198 6.578 1.00 89.62 118 GLN A CA 1
ATOM 898 C C . GLN A 1 118 ? -7.358 -6.317 5.383 1.00 89.62 118 GLN A C 1
ATOM 900 O O . GLN A 1 118 ? -8.090 -7.296 5.260 1.00 89.62 118 GLN A O 1
ATOM 905 N N . ALA A 1 119 ? -7.263 -5.368 4.457 1.00 89.75 119 ALA A N 1
ATOM 906 C CA . ALA A 1 119 ? -7.852 -5.461 3.129 1.00 89.75 119 ALA A CA 1
ATOM 907 C C . ALA A 1 119 ? -6.808 -5.926 2.104 1.00 89.75 119 ALA A C 1
ATOM 909 O O . ALA A 1 119 ? -5.630 -5.564 2.189 1.00 89.75 119 ALA A O 1
ATOM 910 N N . ARG A 1 120 ? -7.256 -6.728 1.133 1.00 92.00 120 ARG A N 1
ATOM 911 C CA . ARG A 1 120 ? -6.451 -7.209 0.003 1.00 92.00 120 ARG A CA 1
ATOM 912 C C . ARG A 1 120 ? -7.020 -6.648 -1.293 1.00 92.00 120 ARG A C 1
ATOM 914 O O . ARG A 1 120 ? -8.228 -6.724 -1.518 1.00 92.00 120 ARG A O 1
ATOM 921 N N . PHE A 1 121 ? -6.143 -6.136 -2.144 1.00 90.88 121 PHE A N 1
ATOM 922 C CA . PHE A 1 121 ? -6.476 -5.604 -3.457 1.00 90.88 121 PHE A CA 1
ATOM 923 C C . PHE A 1 121 ? -5.657 -6.330 -4.517 1.00 90.88 121 PHE A C 1
ATOM 925 O O . PHE A 1 121 ? -4.435 -6.437 -4.385 1.00 90.88 121 PHE A O 1
ATOM 932 N N . ALA A 1 122 ? -6.337 -6.810 -5.552 1.00 90.94 122 ALA A N 1
ATOM 933 C CA . ALA A 1 122 ? -5.698 -7.263 -6.774 1.00 90.94 122 ALA A CA 1
ATOM 934 C C . ALA A 1 122 ? -5.356 -6.044 -7.634 1.00 90.94 122 ALA A C 1
ATOM 936 O O . ALA A 1 122 ? -6.139 -5.091 -7.713 1.00 90.94 122 ALA A O 1
ATOM 937 N N . ILE A 1 123 ? -4.171 -6.063 -8.234 1.00 88.50 123 ILE A N 1
ATOM 938 C CA . ILE A 1 123 ? -3.685 -5.009 -9.119 1.00 88.50 123 ILE A CA 1
ATOM 939 C C . ILE A 1 123 ? -3.795 -5.536 -10.543 1.00 88.50 123 ILE A C 1
ATOM 941 O O . ILE A 1 123 ? -3.073 -6.459 -10.923 1.00 88.50 123 ILE A O 1
ATOM 945 N N . ASP A 1 124 ? -4.703 -4.946 -11.313 1.00 80.31 124 ASP A N 1
ATOM 946 C CA . ASP A 1 124 ? -4.859 -5.269 -12.723 1.00 80.31 124 ASP A CA 1
ATOM 947 C C . ASP A 1 124 ? -3.800 -4.512 -13.527 1.00 80.31 124 ASP A C 1
ATOM 949 O O . ASP A 1 124 ? -3.666 -3.288 -13.443 1.00 80.31 124 ASP A O 1
ATOM 953 N N . GLN A 1 125 ? -3.032 -5.274 -14.300 1.00 66.81 125 GLN A N 1
ATOM 954 C CA . GLN A 1 125 ? -1.986 -4.783 -15.195 1.00 66.81 125 GLN A CA 1
ATOM 955 C C . GLN A 1 125 ? -2.547 -4.679 -16.621 1.00 66.81 125 GLN A C 1
ATOM 957 O O . GLN A 1 125 ? -2.056 -5.362 -17.519 1.00 66.81 125 GLN A O 1
ATOM 962 N N . GLU A 1 126 ? -3.633 -3.918 -16.801 1.00 56.16 126 GLU A N 1
ATOM 963 C CA . GLU A 1 126 ? -4.159 -3.602 -18.144 1.00 56.16 126 GLU A CA 1
ATOM 964 C C . GLU A 1 126 ? -3.202 -2.706 -18.943 1.00 56.16 126 GLU A C 1
ATOM 966 O O . GLU A 1 126 ? -2.601 -1.781 -18.346 1.00 56.16 126 GLU A O 1
#

Secondary structure (DSSP, 8-state):
-------S---EEEEEEEEE---TTEEEEEEEEE-TTT--EEEEEEEEE-SS-PPP-GGGEEEE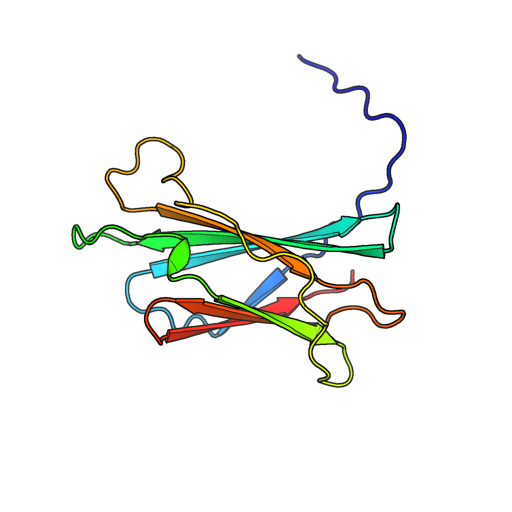EEETTSPBPPEEE---S--PPSSS-TTSEEEEEEEE---SSPEEEEEEEETTEEEEEEEE--

Radius of gyration: 15.2 Å; Cα contacts (8 Å, |Δi|>4): 290; chains: 1; bounding box: 33×39×37 Å

Mean predicted aligned error: 9.11 Å

Foldseek 3Di:
DDDDPDDDDPWDKWDKDFPFDFDPQKDKDKTWTQGSPQRKIKIKIKIFGNDDLAAFWCVQKDKWWAFPVRDTFAWDDWAPDGQDAPDPNNRGMGMTITITHRDPTDTAWMWMDGPNTIIIMGTDPD